Protein AF-A0A3C1DQM6-F1 (afdb_monomer_lite)

Secondary structure (DSSP, 8-state):
-HHHHHHHTT--HHHHHHH---HHHHHHHHHHHHHHHTSPP-SS-EEEEEE-TTS-EEEEE--------

Radius of gyration: 23.14 Å; chains: 1; bounding box: 42×23×64 Å

pLDDT: mean 91.1, std 6.42, range [71.31, 98.31]

Foldseek 3Di:
DVLVVCVVVVNDPVVSVVVDDDPVNVVVVVVVVVVVVPDDDQFFDWPDWDADPVGDIDTDTHHDPPDDD

Sequence (69 aa):
HDIERAKVNGTSAALIDRLTLTPERIAAIADAVRDVVKLPDPVGEVIRGYTLPNGLQVRQLRVPMGVVG

Structure (mmCIF, N/CA/C/O backbone):
data_AF-A0A3C1DQM6-F1
#
_entry.id   AF-A0A3C1DQM6-F1
#
loop_
_atom_site.group_PDB
_atom_site.id
_atom_site.type_symbol
_atom_site.label_atom_id
_atom_site.label_alt_id
_atom_site.label_comp_id
_atom_site.label_asym_id
_atom_site.label_entity_id
_atom_site.label_seq_id
_atom_site.pdbx_PDB_ins_code
_atom_site.Cartn_x
_atom_site.Cartn_y
_atom_site.Cartn_z
_atom_site.occupancy
_atom_site.B_iso_or_equiv
_atom_site.auth_seq_id
_atom_site.auth_comp_id
_atom_site.auth_asym_id
_atom_site.auth_atom_id
_atom_site.pdbx_PDB_model_num
ATOM 1 N N . HIS A 1 1 ? -5.315 -2.170 25.647 1.00 71.31 1 HIS A N 1
ATOM 2 C CA . HIS A 1 1 ? -4.619 -1.038 26.295 1.00 71.31 1 HIS A CA 1
ATOM 3 C C . HIS A 1 1 ? -4.882 0.267 25.557 1.00 71.31 1 HIS A C 1
ATOM 5 O O . HIS A 1 1 ? -5.343 1.208 26.182 1.00 71.31 1 HIS A O 1
ATOM 11 N N . ASP A 1 2 ? -4.680 0.314 24.237 1.00 87.94 2 ASP A N 1
ATOM 12 C CA . ASP A 1 2 ? -4.743 1.577 23.480 1.00 87.94 2 ASP A CA 1
ATOM 13 C C . ASP A 1 2 ? -6.157 2.141 23.315 1.00 87.94 2 ASP A C 1
ATOM 15 O O . ASP A 1 2 ? -6.361 3.331 23.520 1.00 87.94 2 ASP A O 1
ATOM 19 N N . ILE A 1 3 ? -7.155 1.293 23.045 1.00 93.00 3 ILE A N 1
ATOM 20 C CA . ILE A 1 3 ? -8.562 1.726 22.966 1.00 93.00 3 ILE A CA 1
ATOM 21 C C . ILE A 1 3 ? -9.074 2.232 24.318 1.00 93.00 3 ILE A C 1
ATOM 23 O O . ILE A 1 3 ? -9.735 3.263 24.381 1.00 93.00 3 ILE A O 1
ATOM 27 N N . GLU A 1 4 ? -8.730 1.548 25.409 1.00 91.56 4 GLU A N 1
ATOM 28 C CA . GLU A 1 4 ? -9.097 1.994 26.758 1.00 91.56 4 GLU A CA 1
ATOM 29 C C . GLU A 1 4 ? -8.424 3.327 27.108 1.00 91.56 4 GLU A C 1
ATOM 31 O O . GLU A 1 4 ? -9.083 4.241 27.595 1.00 91.56 4 GLU A O 1
ATOM 36 N N . ARG A 1 5 ? -7.144 3.502 26.756 1.00 92.00 5 ARG A N 1
ATOM 37 C CA . ARG A 1 5 ? -6.456 4.796 26.880 1.00 92.00 5 ARG A CA 1
ATOM 38 C C . ARG A 1 5 ? -7.113 5.883 26.031 1.00 92.00 5 ARG A C 1
ATOM 40 O O . ARG A 1 5 ? -7.288 6.995 26.513 1.00 92.00 5 ARG A O 1
ATOM 47 N N . ALA A 1 6 ? -7.512 5.576 24.799 1.00 90.69 6 ALA A N 1
ATOM 48 C CA . ALA A 1 6 ? -8.185 6.525 23.917 1.00 90.69 6 ALA A CA 1
ATOM 49 C C . ALA A 1 6 ? -9.538 6.977 24.493 1.00 90.69 6 ALA A C 1
ATOM 51 O O . ALA A 1 6 ? -9.831 8.175 24.476 1.00 90.69 6 ALA A O 1
ATOM 52 N N . LYS A 1 7 ? -10.317 6.046 25.062 1.00 91.19 7 LYS A N 1
ATOM 53 C CA . LYS A 1 7 ? -11.569 6.346 25.775 1.00 91.19 7 LYS A CA 1
ATOM 54 C C . LYS A 1 7 ? -11.327 7.272 26.967 1.00 91.19 7 LYS A C 1
ATOM 56 O O . LYS A 1 7 ? -11.999 8.292 27.082 1.00 91.19 7 LYS A O 1
ATOM 61 N N . VAL A 1 8 ? -10.349 6.947 27.817 1.00 93.44 8 VAL A N 1
ATOM 62 C CA . VAL A 1 8 ? -9.994 7.763 28.994 1.00 93.44 8 VAL A CA 1
ATOM 63 C C . VAL A 1 8 ? -9.518 9.160 28.589 1.00 93.44 8 VAL A C 1
ATOM 65 O O . VAL A 1 8 ? -9.874 10.140 29.234 1.00 93.44 8 VAL A O 1
ATOM 68 N N . ASN A 1 9 ? -8.781 9.272 27.483 1.00 92.62 9 ASN A N 1
ATOM 69 C CA . ASN A 1 9 ? -8.281 10.546 26.961 1.00 92.62 9 ASN A CA 1
ATOM 70 C C . ASN A 1 9 ? -9.349 11.380 26.222 1.00 92.62 9 ASN A C 1
ATOM 72 O O . ASN A 1 9 ? -9.008 12.382 25.597 1.00 92.62 9 ASN A O 1
ATOM 76 N N . GLY A 1 10 ? -10.626 10.976 26.249 1.00 92.06 10 GLY A N 1
ATOM 77 C CA . GLY A 1 10 ? -11.719 11.721 25.615 1.00 92.06 10 GLY A CA 1
ATOM 78 C C . GLY A 1 10 ? -11.684 11.698 24.085 1.00 92.06 10 GLY A C 1
ATOM 79 O O . GLY A 1 10 ? -12.231 12.589 23.435 1.00 92.06 10 GLY A O 1
ATOM 80 N N . THR A 1 11 ? -11.036 10.695 23.488 1.00 93.62 11 THR A N 1
ATOM 81 C CA . THR A 1 11 ? -10.998 10.536 22.029 1.00 93.62 11 THR A CA 1
ATOM 82 C C . THR A 1 11 ? -12.411 10.299 21.497 1.00 93.62 11 THR A C 1
ATOM 84 O O . THR A 1 11 ? -13.179 9.536 22.082 1.00 93.62 11 THR A O 1
ATOM 87 N N . SER A 1 12 ? -12.765 10.931 20.372 1.00 95.94 12 SER A N 1
ATOM 88 C CA . SER A 1 12 ? -14.106 10.774 19.792 1.00 95.94 12 SER A CA 1
ATOM 89 C C . SER A 1 12 ? -14.435 9.306 19.486 1.00 95.94 12 SER A C 1
ATOM 91 O O . SER A 1 12 ? -13.578 8.545 19.029 1.00 95.94 12 SER A O 1
ATOM 93 N N . ALA A 1 13 ? -15.700 8.919 19.672 1.00 93.44 13 ALA A N 1
ATOM 94 C CA . ALA A 1 13 ? -16.164 7.557 19.397 1.00 93.44 13 ALA A CA 1
ATOM 95 C C . ALA A 1 13 ? -15.904 7.128 17.940 1.00 93.44 13 ALA A C 1
ATOM 97 O O . ALA A 1 13 ? -15.518 5.990 17.693 1.00 93.44 13 ALA A O 1
ATOM 98 N N . ALA A 1 14 ? -16.035 8.057 16.986 1.00 94.31 14 ALA A N 1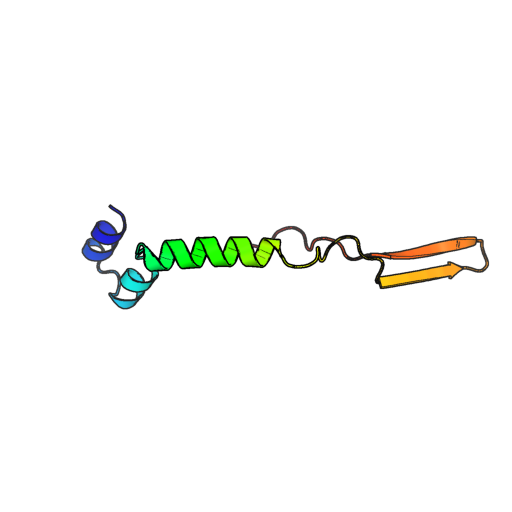
ATOM 99 C CA . ALA A 1 14 ? -15.739 7.802 15.577 1.00 94.31 14 ALA A CA 1
ATOM 100 C C . ALA A 1 14 ? -14.258 7.464 15.335 1.00 94.31 14 ALA A C 1
ATOM 102 O O . ALA A 1 14 ? -13.941 6.596 14.523 1.00 94.31 14 ALA A O 1
ATOM 103 N N . LEU A 1 15 ? -13.337 8.127 16.042 1.00 93.81 15 LEU A N 1
ATOM 104 C CA . LEU A 1 15 ? -11.912 7.817 15.938 1.00 93.81 15 LEU A CA 1
ATOM 105 C C . LEU A 1 15 ? -11.581 6.490 16.632 1.00 93.81 15 LEU A C 1
ATOM 107 O O . LEU A 1 15 ? -10.804 5.706 16.097 1.00 93.81 15 LEU A O 1
ATOM 111 N N . ILE A 1 16 ? -12.213 6.202 17.771 1.00 94.62 16 ILE A N 1
ATOM 112 C CA . ILE A 1 16 ? -12.072 4.914 18.463 1.00 94.62 16 ILE A CA 1
ATOM 113 C C . ILE A 1 16 ? -12.532 3.756 17.568 1.00 94.62 16 ILE A C 1
ATOM 115 O O . ILE A 1 16 ? -11.830 2.750 17.480 1.00 94.62 16 ILE A O 1
ATOM 119 N N . ASP A 1 17 ? -13.653 3.899 16.855 1.00 93.62 17 ASP A N 1
ATOM 120 C CA . ASP A 1 17 ? -14.109 2.888 15.892 1.00 93.62 17 ASP A CA 1
ATOM 121 C C . ASP A 1 17 ? -13.084 2.654 14.771 1.00 93.62 17 ASP A C 1
ATOM 123 O O . ASP A 1 17 ? -12.764 1.512 14.439 1.00 93.62 17 ASP A O 1
ATOM 127 N N . ARG A 1 18 ? -12.499 3.723 14.217 1.00 92.81 18 ARG A N 1
ATOM 128 C CA . ARG A 1 18 ? -11.451 3.601 13.187 1.00 92.81 18 ARG A CA 1
ATOM 129 C C . ARG A 1 18 ? -10.192 2.903 13.696 1.00 92.81 18 ARG A C 1
ATOM 131 O O . ARG A 1 18 ? -9.575 2.163 12.939 1.00 92.81 18 ARG A O 1
ATOM 138 N N . LEU A 1 19 ? -9.824 3.133 14.953 1.00 92.12 19 LEU A N 1
ATOM 139 C CA . LEU A 1 19 ? -8.654 2.520 15.588 1.00 92.12 19 LEU A CA 1
ATOM 140 C C . LEU A 1 19 ? -8.893 1.063 16.005 1.00 92.12 19 LEU A C 1
ATOM 142 O O . LEU A 1 19 ? -7.938 0.316 16.211 1.00 92.12 19 LEU A O 1
ATOM 146 N N . THR A 1 20 ? -10.152 0.654 16.169 1.00 94.50 20 THR A N 1
ATOM 147 C CA . THR A 1 20 ? -10.487 -0.675 16.679 1.00 94.50 20 THR A CA 1
ATOM 148 C C . THR A 1 20 ? -10.271 -1.738 15.602 1.00 94.50 20 THR A C 1
ATOM 150 O O . THR A 1 20 ? -10.877 -1.702 14.530 1.00 94.50 20 THR A O 1
ATOM 153 N N . LEU A 1 21 ? -9.428 -2.726 15.915 1.00 95.50 21 LEU A N 1
ATOM 154 C CA . LEU A 1 21 ? -9.217 -3.916 15.095 1.00 95.50 21 LEU A CA 1
ATOM 155 C C . LEU A 1 21 ? -10.108 -5.055 15.594 1.00 95.50 21 LEU A C 1
ATOM 157 O O . LEU A 1 21 ? -9.903 -5.583 16.685 1.00 95.50 21 LEU A O 1
ATOM 161 N N . THR A 1 22 ? -11.093 -5.429 14.781 1.00 96.25 22 THR A N 1
ATOM 162 C CA . THR A 1 22 ? -11.925 -6.621 14.991 1.00 96.25 22 THR A CA 1
ATOM 163 C C . THR A 1 22 ? -11.378 -7.793 14.170 1.00 96.25 22 THR A C 1
ATOM 165 O O . THR A 1 22 ? -10.616 -7.560 13.223 1.00 96.25 22 THR A O 1
ATOM 168 N N . PRO A 1 23 ? -11.755 -9.049 14.472 1.00 97.62 23 PRO A N 1
ATOM 169 C CA . PRO A 1 23 ? -11.355 -10.203 13.666 1.00 97.62 23 PRO A CA 1
ATOM 170 C C . PRO A 1 23 ? -11.664 -10.033 12.172 1.00 97.62 23 PRO A C 1
ATOM 172 O O . PRO A 1 23 ? -10.829 -10.348 11.327 1.00 97.62 23 PRO A O 1
ATOM 175 N N . GLU A 1 24 ? -12.817 -9.454 11.843 1.00 97.69 24 GLU A N 1
ATOM 176 C CA . GLU A 1 24 ? -13.249 -9.200 10.466 1.00 97.69 24 GLU A CA 1
ATOM 177 C C . GLU A 1 24 ? -12.350 -8.164 9.783 1.00 97.69 24 GLU A C 1
ATOM 179 O O . GLU A 1 24 ? -11.936 -8.352 8.640 1.00 97.69 24 GLU A O 1
ATOM 184 N N . ARG A 1 25 ? -11.989 -7.08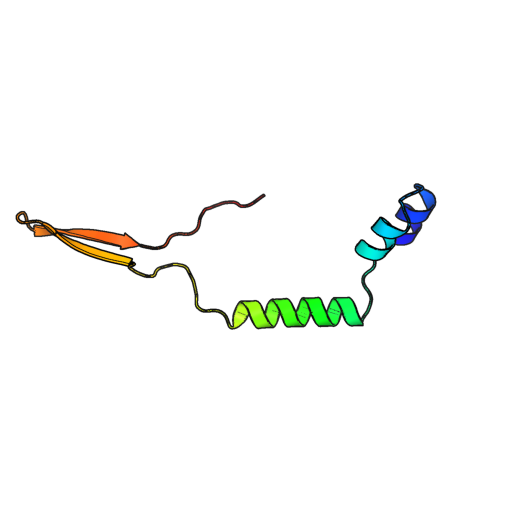2 10.490 1.00 97.38 25 ARG A N 1
ATOM 185 C CA . ARG A 1 25 ? -11.075 -6.056 9.961 1.00 97.38 25 ARG A CA 1
ATOM 186 C C . ARG A 1 25 ? -9.664 -6.608 9.758 1.00 97.38 25 ARG A C 1
ATOM 188 O O . ARG A 1 25 ? -9.022 -6.272 8.769 1.00 97.38 25 ARG A O 1
ATOM 195 N N . ILE A 1 26 ? -9.193 -7.479 10.651 1.00 98.00 26 ILE A N 1
ATOM 196 C CA . ILE A 1 26 ? -7.893 -8.149 10.505 1.00 98.00 26 ILE A CA 1
ATOM 197 C C . ILE A 1 26 ? -7.900 -9.078 9.287 1.00 98.00 26 ILE A C 1
ATOM 199 O O . ILE A 1 26 ? -6.947 -9.060 8.508 1.00 98.00 26 ILE A O 1
ATOM 203 N N . ALA A 1 27 ? -8.974 -9.847 9.088 1.00 98.00 27 ALA A N 1
ATOM 204 C CA . ALA A 1 27 ? -9.129 -10.689 7.905 1.00 98.00 27 ALA A CA 1
ATOM 205 C C . ALA A 1 27 ? -9.094 -9.851 6.618 1.00 98.00 27 ALA A C 1
ATOM 207 O O . ALA A 1 27 ? -8.312 -10.149 5.718 1.00 98.00 27 ALA A O 1
ATOM 208 N N . ALA A 1 28 ? -9.834 -8.739 6.581 1.00 97.81 28 ALA A N 1
ATOM 209 C CA . ALA A 1 28 ? -9.837 -7.825 5.442 1.00 97.81 28 ALA A CA 1
ATOM 210 C C . ALA A 1 28 ? -8.451 -7.214 5.154 1.00 97.81 28 ALA A C 1
ATOM 212 O O . ALA A 1 28 ? -8.060 -7.109 3.994 1.00 97.81 28 ALA A O 1
ATOM 213 N N . ILE A 1 29 ? -7.677 -6.845 6.185 1.00 97.81 29 ILE A N 1
ATOM 214 C CA . ILE A 1 29 ? -6.296 -6.355 6.015 1.00 97.81 29 ILE A CA 1
ATOM 215 C C . ILE A 1 29 ? -5.406 -7.450 5.417 1.00 97.81 29 ILE A C 1
ATOM 217 O O . ILE A 1 29 ? -4.634 -7.182 4.497 1.00 97.81 29 ILE A O 1
ATOM 221 N N . ALA A 1 30 ? -5.513 -8.684 5.915 1.00 98.06 30 ALA A N 1
ATOM 222 C CA . ALA A 1 30 ? -4.736 -9.803 5.395 1.00 98.06 30 ALA A CA 1
ATOM 223 C C . ALA A 1 30 ? -5.069 -10.093 3.923 1.00 98.06 30 ALA A C 1
ATOM 225 O O . ALA A 1 30 ? -4.162 -10.328 3.124 1.00 98.06 30 ALA A O 1
ATOM 226 N N . ASP A 1 31 ? -6.348 -10.038 3.554 1.00 98.31 31 ASP A N 1
ATOM 227 C CA . ASP A 1 31 ? -6.786 -10.223 2.172 1.00 98.31 31 ASP A CA 1
ATOM 228 C C . ASP A 1 31 ? -6.308 -9.088 1.266 1.00 98.31 31 ASP A C 1
ATOM 230 O O . ASP A 1 31 ? -5.754 -9.363 0.205 1.00 98.31 31 ASP A O 1
ATOM 234 N N . ALA A 1 32 ? -6.376 -7.833 1.721 1.00 97.88 32 ALA A N 1
ATOM 235 C CA . ALA A 1 32 ? -5.844 -6.695 0.976 1.00 97.88 32 ALA A CA 1
ATOM 236 C C . ALA A 1 32 ? -4.338 -6.840 0.688 1.00 97.88 32 ALA A C 1
ATOM 238 O O . ALA A 1 32 ? -3.893 -6.583 -0.429 1.00 97.88 32 ALA A O 1
ATOM 239 N N . VAL A 1 33 ? -3.545 -7.310 1.660 1.00 98.00 33 VAL 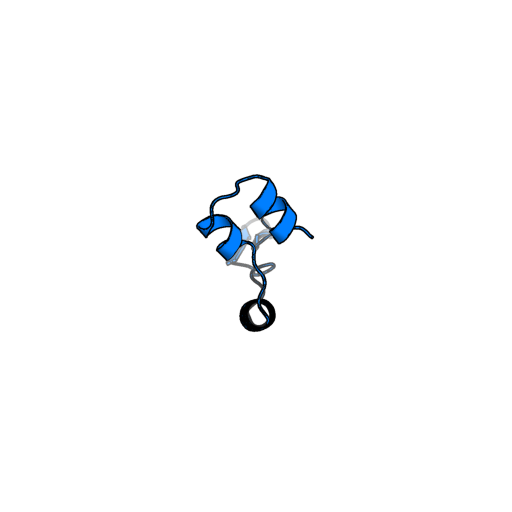A N 1
ATOM 240 C CA . VAL A 1 33 ? -2.115 -7.592 1.443 1.00 98.00 33 VAL A CA 1
ATOM 241 C C . VAL A 1 33 ? -1.927 -8.695 0.398 1.00 98.00 33 VAL A C 1
ATOM 243 O O . VAL A 1 33 ? -1.098 -8.553 -0.501 1.00 98.00 33 VAL A O 1
ATOM 246 N N . ARG A 1 34 ? -2.708 -9.780 0.471 1.00 97.81 34 ARG A N 1
ATOM 247 C CA . ARG A 1 34 ? -2.661 -10.861 -0.530 1.00 97.81 34 ARG A CA 1
ATOM 248 C C . ARG A 1 34 ? -3.064 -10.381 -1.919 1.00 97.81 34 ARG A C 1
ATOM 250 O O . ARG A 1 34 ? -2.513 -10.874 -2.897 1.00 97.81 34 ARG A O 1
ATOM 257 N N . ASP A 1 35 ? -4.002 -9.448 -2.018 1.00 97.69 35 ASP A N 1
ATOM 258 C CA . ASP A 1 35 ? -4.423 -8.875 -3.293 1.00 97.69 35 ASP A CA 1
ATOM 259 C C . ASP A 1 35 ? -3.344 -7.981 -3.902 1.00 97.69 35 ASP A C 1
ATOM 261 O O . ASP A 1 35 ? -3.075 -8.099 -5.096 1.00 97.69 35 ASP A O 1
ATOM 265 N N . VAL A 1 36 ? -2.646 -7.175 -3.092 1.00 95.75 36 VAL A N 1
ATOM 266 C CA . VAL A 1 36 ? -1.496 -6.378 -3.555 1.00 95.75 36 VAL A CA 1
ATOM 267 C C . VAL A 1 36 ? -0.400 -7.272 -4.139 1.00 95.75 36 VAL A C 1
ATOM 269 O O . VAL A 1 36 ? 0.149 -6.951 -5.188 1.00 95.75 36 VAL A O 1
ATOM 272 N N . VAL A 1 37 ? -0.122 -8.424 -3.519 1.00 95.31 37 VAL A N 1
ATOM 273 C CA . VAL A 1 37 ? 0.880 -9.390 -4.015 1.00 95.31 37 VAL A CA 1
ATOM 274 C C . VAL A 1 37 ? 0.534 -9.946 -5.405 1.00 95.31 37 VAL A C 1
ATOM 276 O O . VAL A 1 37 ? 1.431 -10.363 -6.132 1.00 95.31 37 VAL A O 1
ATOM 279 N N . LYS A 1 38 ? -0.744 -9.954 -5.803 1.00 95.44 38 LYS A N 1
ATOM 280 C CA . LYS A 1 38 ? -1.173 -10.435 -7.129 1.00 95.44 38 LYS A CA 1
ATOM 281 C C . LYS A 1 38 ? -0.977 -9.399 -8.237 1.00 95.44 38 LYS A C 1
ATOM 283 O O . LYS A 1 38 ? -1.128 -9.745 -9.409 1.00 95.44 38 LYS A O 1
ATOM 288 N N . LEU A 1 39 ? -0.722 -8.136 -7.897 1.00 94.19 39 LEU A N 1
ATOM 289 C CA . LEU A 1 39 ? -0.570 -7.078 -8.889 1.00 94.19 39 LEU A CA 1
ATOM 290 C C . LEU A 1 39 ? 0.776 -7.217 -9.623 1.00 94.19 39 LEU 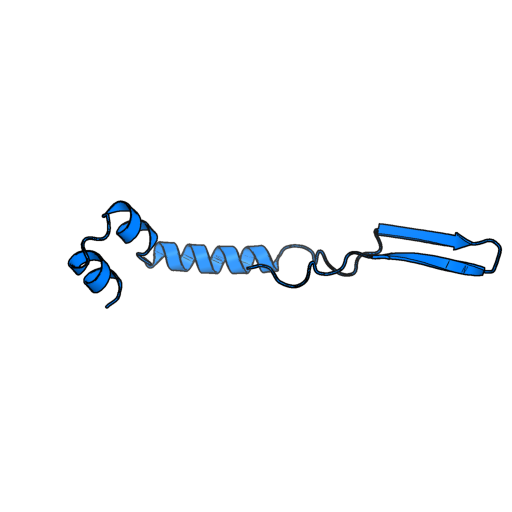A C 1
ATOM 292 O O . LEU A 1 39 ? 1.763 -7.625 -9.010 1.00 94.19 39 LEU A O 1
ATOM 296 N N . PRO A 1 40 ? 0.845 -6.870 -10.923 1.00 90.00 40 PRO A N 1
ATOM 297 C CA . PRO A 1 40 ? 2.112 -6.813 -11.647 1.00 90.00 40 PRO A CA 1
ATOM 298 C C . PRO A 1 40 ? 3.098 -5.855 -10.977 1.00 90.00 40 PRO A C 1
ATOM 300 O O . PRO A 1 40 ? 2.691 -4.800 -10.485 1.00 90.00 40 PRO A O 1
ATOM 303 N N . ASP A 1 41 ? 4.388 -6.196 -11.008 1.00 89.69 41 ASP A N 1
ATOM 304 C CA . ASP A 1 41 ? 5.440 -5.319 -10.493 1.00 89.69 41 ASP A CA 1
ATOM 305 C C . ASP A 1 41 ? 5.500 -4.027 -11.333 1.00 89.69 41 ASP A C 1
ATOM 307 O O . ASP A 1 41 ? 5.761 -4.086 -12.539 1.00 89.69 41 ASP A O 1
ATOM 311 N N . PRO A 1 42 ? 5.245 -2.845 -10.744 1.00 84.56 42 PRO A N 1
ATOM 312 C CA . PRO A 1 42 ? 5.260 -1.594 -11.487 1.00 84.56 42 PRO A CA 1
ATOM 313 C C . PRO A 1 42 ? 6.680 -1.073 -11.766 1.00 84.56 42 PRO A C 1
ATOM 315 O O . PRO A 1 42 ? 6.818 -0.060 -12.458 1.00 84.56 42 PRO A O 1
ATOM 318 N N . VAL A 1 43 ? 7.730 -1.699 -11.227 1.00 86.06 43 VAL A N 1
ATOM 319 C CA . VAL A 1 43 ? 9.121 -1.241 -11.323 1.00 86.06 43 VAL A CA 1
ATOM 320 C C . VAL A 1 43 ? 9.903 -2.066 -12.349 1.00 86.06 43 VAL A C 1
ATOM 322 O O . VAL A 1 43 ? 9.710 -3.264 -12.501 1.00 86.06 43 VAL A O 1
ATOM 325 N N . GLY A 1 44 ? 10.824 -1.421 -13.073 1.00 72.50 44 GLY A N 1
ATOM 326 C CA . GLY A 1 44 ? 11.764 -2.105 -13.970 1.00 72.50 44 GLY A CA 1
ATOM 327 C C . GLY A 1 44 ? 11.301 -2.254 -15.422 1.00 72.50 44 GLY A C 1
ATOM 328 O O . GLY A 1 44 ? 12.114 -2.589 -16.282 1.00 72.50 44 GLY A O 1
ATOM 329 N N . GLU A 1 45 ? 10.045 -1.932 -15.740 1.00 78.81 45 GLU A N 1
ATOM 330 C CA . GLU A 1 45 ? 9.560 -1.940 -17.125 1.00 78.81 45 GLU A CA 1
ATOM 331 C C . GLU A 1 45 ? 10.179 -0.806 -17.966 1.00 78.81 45 GLU A C 1
ATOM 333 O O . GLU A 1 45 ? 10.191 0.367 -17.566 1.00 78.81 45 GLU A O 1
ATOM 338 N N . VAL A 1 46 ? 10.671 -1.149 -19.165 1.00 75.62 46 VAL A N 1
ATOM 339 C CA . VAL A 1 46 ? 11.128 -0.180 -20.174 1.00 75.62 46 VAL A CA 1
ATOM 340 C C . VAL A 1 46 ? 9.909 0.381 -20.897 1.00 75.62 46 VAL A C 1
ATOM 342 O O . VAL A 1 46 ? 9.241 -0.321 -21.647 1.00 75.62 46 VAL A O 1
ATOM 345 N N . ILE A 1 47 ? 9.645 1.671 -20.709 1.00 79.25 47 ILE A N 1
ATOM 346 C CA . ILE A 1 47 ? 8.507 2.361 -21.330 1.00 79.25 47 ILE A CA 1
ATOM 347 C C . ILE A 1 47 ? 8.797 2.658 -22.807 1.00 79.25 47 ILE A C 1
ATOM 349 O O . ILE A 1 47 ? 7.904 2.598 -23.646 1.00 79.25 47 ILE A O 1
ATOM 353 N N . ARG A 1 48 ? 10.046 3.023 -23.126 1.00 81.31 48 ARG A N 1
ATOM 354 C CA . ARG A 1 48 ? 10.500 3.338 -24.491 1.00 81.31 48 ARG A CA 1
ATOM 355 C C . ARG A 1 48 ? 12.022 3.388 -24.574 1.00 81.31 48 ARG A C 1
ATOM 357 O O . ARG A 1 48 ? 12.686 3.706 -23.588 1.00 81.31 48 ARG A O 1
ATOM 364 N N . GLY A 1 49 ? 12.571 3.147 -25.759 1.00 85.31 49 GLY A N 1
ATOM 365 C CA . GLY A 1 49 ? 13.990 3.350 -26.037 1.00 85.31 49 GLY A CA 1
ATOM 366 C C . GLY A 1 49 ? 14.274 3.538 -27.524 1.00 85.31 49 GLY A C 1
ATOM 367 O O . GLY A 1 49 ? 13.469 3.137 -28.360 1.00 85.31 49 GLY A O 1
ATOM 368 N N . TYR A 1 50 ? 15.395 4.183 -27.842 1.00 89.69 50 TYR A N 1
ATOM 369 C CA . TYR A 1 50 ? 15.863 4.403 -29.213 1.00 89.69 50 TYR A CA 1
ATOM 370 C C . TYR A 1 50 ? 17.393 4.503 -29.265 1.00 89.69 50 TYR A C 1
ATOM 372 O O . TYR A 1 50 ? 18.04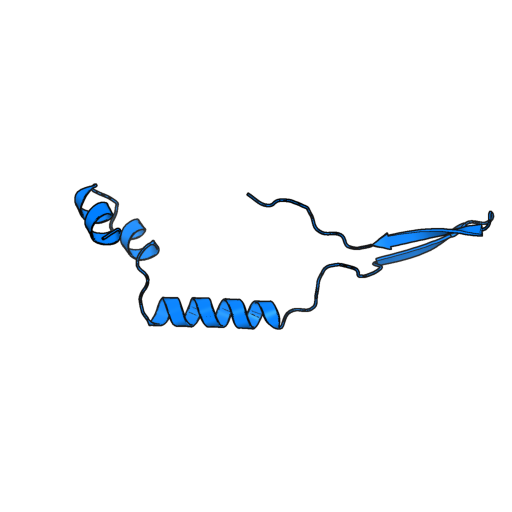9 4.789 -28.259 1.00 89.69 50 TYR A O 1
ATOM 380 N N . THR A 1 51 ? 17.957 4.268 -30.450 1.00 93.88 51 THR A N 1
ATOM 381 C CA . THR A 1 51 ? 19.394 4.391 -30.719 1.00 93.88 51 THR A CA 1
ATOM 382 C C . THR A 1 51 ? 19.670 5.695 -31.456 1.00 93.88 51 THR A C 1
ATOM 384 O O . THR A 1 51 ? 19.010 6.016 -32.442 1.00 93.88 51 THR A O 1
ATOM 387 N N . LEU A 1 52 ? 20.639 6.459 -30.964 1.00 91.50 52 LEU A N 1
ATOM 388 C CA . LEU A 1 52 ? 21.103 7.691 -31.589 1.00 91.50 52 LEU A CA 1
ATOM 389 C C . LEU A 1 52 ? 22.039 7.386 -32.777 1.00 91.50 52 LEU A C 1
ATOM 391 O O . LEU A 1 52 ? 22.700 6.347 -32.775 1.00 91.50 52 LEU A O 1
ATOM 395 N N . PRO A 1 53 ? 22.179 8.295 -33.762 1.00 92.94 53 PRO A N 1
ATOM 396 C CA . PRO A 1 53 ? 23.061 8.092 -34.922 1.00 92.94 53 PRO A CA 1
ATOM 397 C C . PRO A 1 53 ? 24.542 7.864 -34.578 1.00 92.94 53 PRO A C 1
ATOM 399 O O . PRO A 1 53 ? 25.283 7.298 -35.373 1.00 92.94 53 PRO A O 1
ATOM 402 N N . ASN A 1 54 ? 24.976 8.289 -33.389 1.00 94.25 54 ASN A N 1
ATOM 403 C 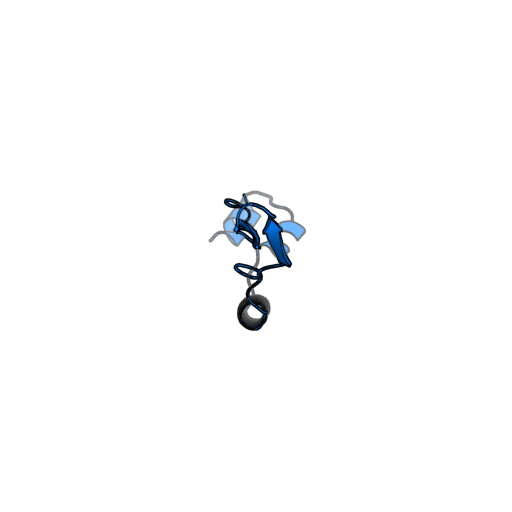CA . ASN A 1 54 ? 26.325 8.064 -32.864 1.00 94.25 54 ASN A CA 1
ATOM 404 C C . ASN A 1 54 ? 26.478 6.731 -32.099 1.00 94.25 54 ASN A C 1
ATOM 406 O O . ASN A 1 54 ? 27.517 6.499 -31.489 1.00 94.25 54 ASN A O 1
ATOM 410 N N . GLY A 1 55 ? 25.445 5.881 -32.086 1.00 92.00 55 GLY A N 1
ATOM 411 C CA . GLY A 1 55 ? 25.457 4.557 -31.462 1.00 92.00 55 GLY A CA 1
ATOM 412 C C . GLY A 1 55 ? 25.008 4.507 -29.997 1.00 92.00 55 GLY A C 1
ATOM 413 O O . GLY A 1 55 ? 24.907 3.415 -29.439 1.00 92.00 55 GLY A O 1
ATOM 414 N N . LEU A 1 56 ? 24.697 5.642 -29.360 1.00 94.00 56 LEU A N 1
ATOM 415 C CA . LEU A 1 56 ? 24.215 5.655 -27.973 1.00 94.00 56 LEU A CA 1
ATOM 416 C C . LEU A 1 56 ? 22.794 5.089 -27.854 1.00 94.00 56 LEU A C 1
ATOM 418 O O . LEU A 1 56 ? 21.911 5.420 -28.644 1.00 94.00 56 LEU A O 1
ATOM 422 N N . GLN A 1 57 ? 22.554 4.277 -26.823 1.00 92.19 57 GLN A N 1
ATOM 423 C CA . GLN A 1 57 ? 21.238 3.710 -26.523 1.00 92.19 57 GLN A CA 1
ATOM 424 C C . GLN A 1 57 ? 20.558 4.484 -25.393 1.00 92.19 57 GLN A C 1
ATOM 426 O O . GLN A 1 57 ? 21.077 4.559 -24.280 1.00 92.19 57 GLN A O 1
ATOM 431 N N . VAL A 1 58 ? 19.369 5.020 -25.665 1.00 91.06 58 VAL A N 1
ATOM 432 C CA . VAL A 1 58 ? 18.542 5.727 -24.681 1.00 91.06 58 VAL A CA 1
ATOM 433 C C . VAL A 1 58 ? 17.373 4.834 -24.282 1.00 91.06 58 VAL A C 1
ATOM 435 O O . VAL A 1 58 ? 16.696 4.279 -25.146 1.00 91.06 58 VAL A O 1
ATOM 438 N N . ARG A 1 59 ? 17.121 4.692 -22.975 1.00 90.12 59 ARG A N 1
ATOM 439 C CA . ARG A 1 59 ? 16.004 3.910 -22.419 1.00 90.12 59 ARG A CA 1
ATOM 440 C C . ARG A 1 59 ? 15.322 4.684 -21.295 1.00 90.12 59 ARG A C 1
ATOM 442 O O . ARG A 1 59 ? 16.001 5.220 -20.425 1.00 90.12 59 ARG A O 1
ATOM 449 N N . GLN A 1 60 ? 13.993 4.699 -21.292 1.00 88.75 60 GLN A N 1
ATOM 450 C CA . GLN A 1 60 ? 13.182 5.180 -20.177 1.00 88.75 60 GLN A CA 1
ATOM 451 C C . GLN A 1 60 ? 12.645 3.981 -19.393 1.00 88.75 60 GLN A C 1
ATOM 453 O O . GLN A 1 60 ? 11.959 3.133 -19.961 1.00 88.75 60 GLN A O 1
ATOM 458 N N . LEU A 1 61 ? 12.946 3.937 -18.097 1.00 87.94 61 LEU A N 1
ATOM 459 C CA . LEU A 1 61 ? 12.599 2.851 -17.177 1.00 87.94 61 LEU A CA 1
ATOM 460 C C . LEU A 1 61 ? 11.665 3.370 -16.079 1.00 87.94 61 LEU A C 1
ATOM 462 O O . LEU A 1 61 ? 11.812 4.515 -15.644 1.00 87.94 61 LEU A O 1
ATOM 466 N N . ARG A 1 62 ? 10.736 2.533 -15.603 1.00 88.44 62 ARG A N 1
ATOM 467 C CA . ARG A 1 62 ? 10.027 2.792 -14.339 1.00 88.44 62 ARG A CA 1
ATOM 468 C C . ARG A 1 62 ? 10.961 2.527 -13.162 1.00 88.44 62 ARG A C 1
ATOM 470 O O . ARG A 1 62 ? 11.515 1.435 -13.050 1.00 88.44 62 ARG A O 1
ATOM 477 N N . VAL A 1 63 ? 11.118 3.519 -12.289 1.00 90.19 63 VAL A N 1
ATOM 478 C CA . VAL A 1 63 ? 11.948 3.443 -11.077 1.00 90.19 63 VAL A CA 1
ATOM 479 C C . VAL A 1 63 ? 11.108 3.771 -9.839 1.00 90.19 63 VAL A C 1
ATOM 481 O O . VAL A 1 63 ? 10.124 4.505 -9.969 1.00 90.19 63 VAL A O 1
ATOM 484 N N . PRO A 1 64 ? 11.460 3.253 -8.647 1.00 88.88 64 PRO A N 1
ATOM 485 C CA . PRO A 1 64 ? 10.759 3.600 -7.415 1.00 88.88 64 PRO A CA 1
ATOM 486 C C . PRO A 1 64 ? 10.819 5.109 -7.149 1.00 88.88 64 PRO A C 1
ATOM 488 O O . PRO A 1 64 ? 11.850 5.736 -7.387 1.00 88.88 64 PRO A O 1
ATOM 491 N N . MET A 1 65 ? 9.741 5.683 -6.602 1.00 87.44 65 MET A N 1
ATOM 492 C CA . MET A 1 65 ? 9.699 7.113 -6.250 1.00 87.44 65 MET A CA 1
ATOM 493 C C . MET A 1 65 ? 10.669 7.492 -5.117 1.00 87.44 65 MET A C 1
ATOM 495 O O . MET A 1 65 ? 10.945 8.671 -4.919 1.00 87.44 65 MET A O 1
ATOM 499 N N . GLY A 1 66 ? 11.194 6.509 -4.379 1.00 87.38 66 GLY A N 1
ATOM 500 C CA . GLY A 1 66 ? 11.999 6.728 -3.182 1.00 87.38 66 GLY A CA 1
ATOM 501 C C . GLY A 1 66 ? 11.146 6.584 -1.925 1.00 87.38 66 GLY A C 1
ATOM 502 O O . GLY A 1 66 ? 10.492 5.559 -1.748 1.00 87.38 66 GLY A O 1
ATOM 503 N N . VAL A 1 67 ? 11.168 7.584 -1.044 1.00 89.38 67 VAL A N 1
ATOM 504 C CA . VAL A 1 67 ? 10.477 7.533 0.254 1.00 89.38 67 VAL A CA 1
ATOM 505 C C . VAL A 1 67 ? 9.086 8.157 0.151 1.00 89.38 67 VAL A C 1
ATOM 507 O O . VAL A 1 67 ? 8.937 9.265 -0.357 1.00 89.38 67 VAL A O 1
ATOM 510 N N . VAL A 1 68 ? 8.084 7.452 0.678 1.00 82.44 68 VAL A N 1
ATOM 511 C CA . VAL A 1 68 ? 6.728 7.966 0.916 1.00 82.44 68 VAL A CA 1
ATOM 512 C C . VAL A 1 68 ? 6.544 8.078 2.431 1.00 82.44 68 VAL A C 1
ATOM 514 O O . VAL A 1 68 ? 6.859 7.121 3.140 1.00 82.44 68 VAL A O 1
ATOM 517 N N . GLY A 1 69 ? 6.084 9.232 2.921 1.00 71.44 69 GLY A N 1
ATOM 518 C CA . GLY A 1 69 ? 5.895 9.532 4.345 1.00 71.44 69 GLY A CA 1
ATOM 519 C C . GLY A 1 69 ? 4.588 10.255 4.618 1.00 71.44 69 GLY A C 1
ATOM 520 O O . GLY A 1 69 ? 4.038 10.842 3.658 1.00 71.44 69 GLY A O 1
#